Protein AF-A0A0B1T160-F1 (afdb_monomer_lite)

Secondary structure (DSSP, 8-state):
-HHHHHHHHHTT-TT-EEES-TTSSEEEEE-SSS-STT-S-EEEE--GGGGSTTHHHHHHHHHHHHHHHHHH-TTPPPPHHHHHHHHHHH-S-HHHHHHHHT-

Sequence (103 aa):
MLGFVTISRMSSIPELRLQGASDVCIVSWTSDIIDIQRLHEIHIMVTPNHTGSGVADELLAYIRKSVEEIKANPSAKLGEAAALYRMAHKIPDRSIVQEFAHT

InterPro domains:
  IPR050477 Group II Amino Acid Decarboxylases [PTHR42735] (9-101)

Structure (mmCIF, N/CA/C/O backbone):
data_AF-A0A0B1T160-F1
#
_entry.id   AF-A0A0B1T160-F1
#
loop_
_atom_site.group_PDB
_atom_site.id
_atom_site.type_symbol
_atom_site.label_atom_id
_atom_site.label_alt_id
_atom_site.label_comp_id
_atom_site.label_asym_id
_atom_site.label_entity_id
_atom_site.label_seq_id
_atom_site.pdbx_PDB_ins_code
_atom_site.Cartn_x
_atom_site.Cartn_y
_atom_site.Cartn_z
_atom_site.occupancy
_atom_site.B_iso_or_equiv
_atom_site.auth_seq_id
_atom_site.auth_comp_id
_atom_site.auth_asym_id
_atom_site.auth_atom_id
_atom_site.pdbx_PDB_model_num
ATOM 1 N N . MET A 1 1 ? -14.542 -10.970 13.676 1.00 44.62 1 MET A N 1
ATOM 2 C CA . MET A 1 1 ? -15.478 -9.926 13.195 1.00 44.62 1 MET A CA 1
ATOM 3 C C . MET A 1 1 ? -14.851 -8.523 13.128 1.00 44.62 1 MET A C 1
ATOM 5 O O . MET A 1 1 ? -15.269 -7.762 12.270 1.00 44.62 1 MET A O 1
ATOM 9 N N . LEU A 1 2 ? -13.822 -8.180 13.930 1.00 48.41 2 LEU A N 1
ATOM 10 C CA . LEU A 1 2 ? -13.141 -6.867 13.849 1.00 48.41 2 LEU A CA 1
ATOM 11 C C . LEU A 1 2 ? -12.343 -6.616 12.551 1.00 48.41 2 LEU A C 1
ATOM 13 O O . LEU A 1 2 ? -12.357 -5.498 12.053 1.00 48.41 2 LEU A O 1
ATOM 17 N N . GLY A 1 3 ? -11.695 -7.633 11.967 1.00 51.38 3 GLY A N 1
ATOM 18 C CA . GLY A 1 3 ? -10.908 -7.456 10.732 1.00 51.38 3 GLY A CA 1
ATOM 19 C C . GLY A 1 3 ? -11.739 -7.010 9.520 1.00 51.38 3 GLY A C 1
ATOM 20 O O . GLY A 1 3 ? -11.277 -6.220 8.707 1.00 51.38 3 GLY A O 1
ATOM 21 N N . PHE A 1 4 ? -13.003 -7.434 9.446 1.00 50.19 4 PHE A N 1
ATOM 22 C CA . PHE A 1 4 ? -13.861 -7.197 8.283 1.00 50.19 4 PHE A CA 1
ATOM 23 C C . PHE A 1 4 ? -14.288 -5.723 8.142 1.00 50.19 4 PHE A C 1
ATOM 25 O O . PHE A 1 4 ? -14.359 -5.196 7.031 1.00 50.19 4 PHE A O 1
ATOM 32 N N . VAL A 1 5 ? -14.530 -5.033 9.267 1.00 53.56 5 VAL A N 1
ATOM 33 C CA . VAL A 1 5 ? -14.931 -3.610 9.294 1.00 53.56 5 VAL A CA 1
ATOM 34 C C . VAL A 1 5 ? -13.779 -2.700 8.861 1.00 53.56 5 VAL A C 1
ATOM 36 O O . VAL A 1 5 ? -13.991 -1.713 8.162 1.00 53.56 5 VAL A O 1
ATOM 39 N N . THR A 1 6 ? -12.544 -3.042 9.229 1.00 59.25 6 THR A N 1
ATOM 40 C CA . THR A 1 6 ? -11.358 -2.286 8.813 1.00 59.25 6 THR A CA 1
ATOM 41 C C . THR A 1 6 ? -11.122 -2.397 7.307 1.00 59.25 6 THR A C 1
ATOM 43 O O . THR A 1 6 ? -10.897 -1.386 6.645 1.00 59.25 6 THR A O 1
ATOM 46 N N . ILE A 1 7 ? -11.252 -3.598 6.736 1.00 61.34 7 ILE A N 1
ATOM 47 C CA . ILE A 1 7 ? -10.930 -3.836 5.321 1.00 61.34 7 ILE A CA 1
ATOM 48 C C . ILE A 1 7 ? -11.997 -3.251 4.385 1.00 61.34 7 ILE A C 1
ATOM 50 O O . ILE A 1 7 ? -11.673 -2.665 3.355 1.00 61.34 7 ILE A O 1
ATOM 54 N N . SER A 1 8 ? -13.274 -3.303 4.767 1.00 64.00 8 SER A N 1
ATOM 55 C CA . SER A 1 8 ? -14.353 -2.650 4.005 1.00 64.00 8 SER A CA 1
ATOM 56 C C . SER A 1 8 ? -14.239 -1.117 3.978 1.00 64.00 8 SER A C 1
ATOM 58 O O . SER A 1 8 ? -14.730 -0.476 3.052 1.00 64.00 8 SER A O 1
ATOM 60 N N . ARG A 1 9 ? -13.536 -0.502 4.939 1.00 68.31 9 ARG A N 1
ATOM 61 C CA . ARG A 1 9 ? -13.197 0.933 4.902 1.00 68.31 9 ARG A CA 1
ATOM 62 C C . ARG A 1 9 ? -11.978 1.219 4.029 1.00 68.31 9 ARG A C 1
ATOM 64 O O . ARG A 1 9 ? -11.843 2.324 3.510 1.00 68.31 9 ARG A O 1
ATOM 71 N N . MET A 1 10 ? -11.111 0.236 3.822 1.00 67.19 10 MET A N 1
ATOM 72 C CA . MET A 1 10 ? -9.901 0.361 3.009 1.00 67.19 10 MET A CA 1
ATOM 73 C C . MET A 1 10 ? -10.166 0.419 1.498 1.00 67.19 10 MET A C 1
ATOM 75 O O . MET A 1 10 ? -9.306 0.890 0.760 1.00 67.19 10 MET A O 1
ATOM 79 N N . SER A 1 11 ? -11.363 0.044 1.038 1.00 69.31 11 SER A N 1
ATOM 80 C CA . SER A 1 11 ? -11.827 0.262 -0.343 1.00 69.31 11 SER A CA 1
ATOM 81 C C . SER A 1 11 ? -12.380 1.674 -0.601 1.00 69.31 11 SER A C 1
ATOM 83 O O . SER A 1 11 ? -12.839 1.960 -1.701 1.00 69.31 11 SER A O 1
ATOM 85 N N . SER A 1 12 ? -12.370 2.570 0.395 1.00 77.12 12 SER A N 1
ATOM 86 C CA . SER A 1 12 ? -12.921 3.935 0.277 1.00 77.12 12 SER A CA 1
ATOM 87 C C . SER A 1 12 ? -11.957 4.967 -0.332 1.00 77.12 12 SER A C 1
ATOM 89 O O . SER A 1 12 ? -12.264 6.163 -0.344 1.00 77.12 12 SER A O 1
ATOM 91 N N . ILE A 1 13 ? -10.772 4.544 -0.780 1.00 83.31 13 ILE A 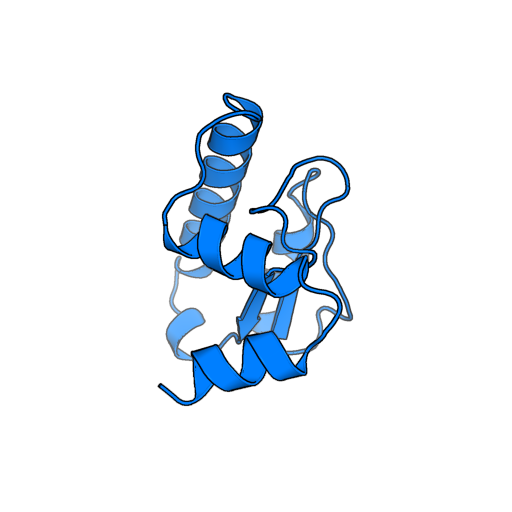N 1
ATOM 92 C CA . ILE A 1 13 ? -9.782 5.406 -1.435 1.00 83.31 13 ILE A CA 1
ATOM 93 C C . ILE A 1 13 ? -9.890 5.151 -2.944 1.00 83.31 13 ILE A C 1
ATOM 95 O O . ILE A 1 13 ? -9.507 4.070 -3.380 1.00 83.31 13 ILE A O 1
ATOM 99 N N . PRO A 1 14 ? -10.427 6.094 -3.740 1.00 83.12 14 PRO A N 1
ATOM 100 C CA . PRO A 1 14 ? -10.774 5.836 -5.139 1.00 83.12 14 PRO A CA 1
ATOM 101 C C . PRO A 1 14 ? -9.555 5.546 -6.017 1.00 83.12 14 PRO A C 1
ATOM 103 O O . PRO A 1 14 ? -9.673 4.860 -7.028 1.00 83.12 14 PRO A O 1
ATOM 106 N N . GLU A 1 15 ? -8.379 6.039 -5.632 1.00 87.12 15 GLU A N 1
ATOM 107 C CA . GLU A 1 15 ? -7.132 5.777 -6.339 1.00 87.12 15 GLU A CA 1
ATOM 108 C C . GLU A 1 15 ? -6.583 4.368 -6.104 1.00 87.12 15 GLU A C 1
ATOM 110 O O . GLU A 1 15 ? -5.736 3.927 -6.876 1.00 87.12 15 GLU A O 1
ATOM 115 N N . LEU A 1 16 ? -7.027 3.656 -5.066 1.00 86.06 16 LEU A N 1
ATOM 116 C CA . LEU A 1 16 ? -6.498 2.344 -4.704 1.00 86.06 16 LEU A CA 1
ATOM 117 C C . LEU A 1 16 ? -7.550 1.257 -4.914 1.00 86.06 16 LEU A C 1
ATOM 119 O O . LEU A 1 16 ? -8.682 1.341 -4.444 1.00 86.06 16 LEU A O 1
ATOM 123 N N . ARG A 1 17 ? -7.145 0.176 -5.575 1.00 86.19 17 ARG A N 1
ATOM 124 C CA . ARG A 1 17 ? -7.938 -1.037 -5.737 1.00 86.19 17 ARG A CA 1
ATOM 125 C C . ARG A 1 17 ? -7.436 -2.100 -4.771 1.00 86.19 17 ARG A C 1
ATOM 127 O O . ARG A 1 17 ? -6.266 -2.470 -4.809 1.00 86.19 17 ARG A O 1
ATOM 134 N N . LEU A 1 18 ? -8.341 -2.642 -3.963 1.00 83.19 18 LEU A N 1
ATOM 135 C CA . LEU A 1 18 ? -8.060 -3.815 -3.140 1.00 83.19 18 LEU A CA 1
ATOM 136 C C . LEU A 1 18 ? -7.833 -5.050 -4.036 1.00 83.19 18 LEU A C 1
ATOM 138 O O . LEU A 1 18 ? -8.573 -5.271 -4.997 1.00 83.19 18 LEU A O 1
ATOM 142 N N . GLN A 1 19 ? -6.803 -5.838 -3.745 1.00 77.69 19 GLN A N 1
ATOM 143 C CA . GLN A 1 19 ? -6.525 -7.120 -4.392 1.00 77.69 19 GLN A CA 1
ATOM 144 C C . GLN A 1 19 ? -6.962 -8.258 -3.465 1.00 77.69 19 GLN A C 1
ATOM 146 O O . GLN A 1 19 ? -6.504 -8.349 -2.329 1.00 77.69 19 GLN A O 1
ATOM 151 N N . GLY A 1 20 ? -7.836 -9.134 -3.963 1.00 69.31 20 GLY A N 1
ATOM 152 C CA . GLY A 1 20 ? -8.312 -10.300 -3.220 1.00 69.31 20 GLY A CA 1
ATOM 153 C C . GLY A 1 20 ? -9.496 -10.026 -2.292 1.00 69.31 20 GLY A C 1
ATOM 154 O O . GLY A 1 20 ? -10.133 -8.972 -2.332 1.00 69.31 20 GLY A O 1
ATOM 155 N N . ALA A 1 21 ? -9.830 -11.046 -1.508 1.00 64.88 21 ALA A N 1
ATOM 156 C CA . ALA A 1 21 ? -11.011 -11.066 -0.660 1.00 64.88 21 ALA A CA 1
ATOM 157 C C . ALA A 1 21 ? -10.720 -10.396 0.701 1.00 64.88 21 ALA A C 1
ATOM 159 O O . ALA A 1 21 ? -9.634 -10.543 1.259 1.00 64.88 21 ALA A O 1
ATOM 160 N N . SER A 1 22 ? -11.668 -9.614 1.220 1.00 60.97 22 SER A N 1
ATOM 161 C CA . SER A 1 22 ? -11.506 -8.788 2.431 1.00 60.97 22 SER A CA 1
ATOM 162 C C . SER A 1 22 ? -11.716 -9.541 3.753 1.00 60.97 22 SER A C 1
ATOM 164 O O . SER A 1 22 ? -11.734 -8.948 4.830 1.00 60.97 22 SER A O 1
ATOM 166 N N . ASP A 1 23 ? -11.915 -10.849 3.675 1.00 60.34 23 ASP A N 1
ATOM 167 C CA . ASP A 1 23 ? -12.163 -11.794 4.761 1.00 60.34 23 ASP A CA 1
ATOM 168 C C . ASP A 1 23 ? -10.882 -12.414 5.339 1.00 60.34 23 ASP A C 1
ATOM 170 O O . ASP A 1 23 ? -10.950 -13.148 6.327 1.00 60.34 23 ASP A O 1
ATOM 174 N N . VAL A 1 24 ? -9.710 -12.077 4.793 1.00 66.69 24 VAL A N 1
ATOM 175 C CA . VAL A 1 24 ? -8.404 -12.543 5.281 1.00 66.69 24 VAL A CA 1
ATOM 176 C C . VAL A 1 24 ? -7.581 -11.421 5.919 1.00 66.69 24 VAL A C 1
ATOM 178 O O . VAL A 1 24 ? -7.773 -10.240 5.652 1.00 66.69 24 VAL A O 1
ATOM 181 N N . CYS A 1 25 ? -6.631 -11.791 6.783 1.00 72.12 25 CYS A N 1
ATOM 182 C CA . CYS A 1 25 ? -5.762 -10.836 7.480 1.00 72.12 25 CYS A CA 1
ATOM 183 C C . CYS A 1 25 ? -4.715 -10.170 6.571 1.00 72.12 25 CYS A C 1
ATOM 185 O O . CYS A 1 25 ? -3.988 -9.301 7.039 1.00 72.12 25 CYS A O 1
ATOM 187 N N . ILE A 1 26 ? -4.592 -10.585 5.311 1.00 77.38 26 ILE A N 1
ATOM 188 C CA . ILE A 1 26 ? -3.673 -9.976 4.348 1.00 77.38 26 ILE A CA 1
ATOM 189 C C . ILE A 1 26 ? -4.483 -9.028 3.478 1.00 77.38 26 ILE A C 1
ATOM 191 O O . ILE A 1 26 ? -5.444 -9.439 2.834 1.00 77.38 26 ILE A O 1
ATOM 195 N N . VAL A 1 27 ? -4.089 -7.761 3.483 1.00 80.38 27 VAL A N 1
ATOM 196 C CA . VAL A 1 27 ? -4.754 -6.702 2.732 1.00 80.38 27 VAL A CA 1
ATOM 197 C C . VAL A 1 27 ? -3.758 -6.156 1.731 1.00 80.38 27 VAL A C 1
ATOM 199 O O . VAL A 1 27 ? -2.706 -5.652 2.123 1.00 80.38 27 VAL A O 1
ATOM 202 N N . SER A 1 28 ? -4.098 -6.262 0.453 1.00 83.31 28 SER A N 1
ATOM 203 C CA . SER A 1 28 ? -3.249 -5.849 -0.658 1.00 83.31 28 SER A CA 1
ATOM 204 C C . SER A 1 28 ? -3.916 -4.742 -1.460 1.00 83.31 28 SER A C 1
ATOM 206 O O . SER A 1 28 ? -5.106 -4.826 -1.758 1.00 83.31 28 SER A O 1
ATOM 208 N N . TRP A 1 29 ? -3.154 -3.733 -1.871 1.00 85.12 29 TRP A N 1
ATOM 209 C CA . TRP A 1 29 ? -3.619 -2.673 -2.760 1.00 85.12 29 TRP A CA 1
ATOM 210 C C . TRP A 1 29 ? -2.761 -2.573 -4.006 1.00 85.12 29 TRP A C 1
ATOM 212 O O . TRP A 1 29 ? -1.542 -2.728 -3.974 1.00 85.12 29 TRP A O 1
ATOM 222 N N . THR A 1 30 ? -3.429 -2.226 -5.095 1.00 86.88 30 THR A N 1
ATOM 223 C CA . THR A 1 30 ? -2.826 -1.820 -6.357 1.00 86.88 30 THR A CA 1
ATOM 224 C C . THR A 1 30 ? -3.475 -0.519 -6.839 1.00 86.88 30 THR A C 1
ATOM 226 O O . THR A 1 30 ? -4.472 -0.073 -6.270 1.00 86.88 30 THR A O 1
ATOM 229 N N . SER A 1 31 ? -2.944 0.110 -7.881 1.00 85.25 31 SER A N 1
ATOM 230 C CA . SER A 1 31 ? -3.561 1.279 -8.505 1.00 85.25 31 SER A CA 1
ATOM 231 C C . SER A 1 31 ? -3.304 1.286 -10.004 1.00 85.25 31 SER A C 1
ATOM 233 O O . SER A 1 31 ? -2.189 1.014 -10.439 1.00 85.25 31 SER A O 1
ATOM 235 N N . ASP A 1 32 ? -4.327 1.655 -10.778 1.00 82.88 32 ASP A N 1
ATOM 236 C CA . ASP A 1 32 ? -4.173 1.981 -12.204 1.00 82.88 32 ASP A CA 1
ATOM 237 C C . ASP A 1 32 ? -4.114 3.503 -12.439 1.00 82.88 32 ASP A C 1
ATOM 239 O O . ASP A 1 32 ? -3.925 3.952 -13.567 1.00 82.88 32 ASP A O 1
ATOM 243 N N . ILE A 1 33 ? -4.338 4.302 -11.388 1.00 82.31 33 ILE A N 1
ATOM 244 C CA . ILE A 1 33 ? -4.533 5.758 -11.469 1.00 82.31 33 ILE A CA 1
ATOM 245 C C . ILE A 1 33 ? -3.275 6.491 -11.012 1.00 82.31 33 ILE A C 1
ATOM 247 O O . ILE A 1 33 ? -2.880 7.491 -11.610 1.00 82.31 33 ILE A O 1
ATOM 251 N N . ILE A 1 34 ? -2.658 6.005 -9.937 1.00 79.62 34 ILE A N 1
ATOM 252 C CA . ILE A 1 34 ? -1.458 6.587 -9.350 1.00 79.62 34 ILE A CA 1
ATOM 253 C C . ILE A 1 34 ? -0.334 5.568 -9.338 1.00 79.62 34 ILE A C 1
ATOM 255 O O . ILE A 1 34 ? -0.535 4.364 -9.197 1.00 79.62 34 ILE A O 1
ATOM 259 N N . ASP A 1 35 ? 0.880 6.078 -9.452 1.00 74.56 35 ASP A N 1
ATOM 260 C CA . ASP A 1 35 ? 2.062 5.245 -9.478 1.00 74.56 35 ASP A CA 1
ATOM 261 C C . ASP A 1 35 ? 2.530 4.952 -8.042 1.00 74.56 35 ASP A C 1
ATOM 263 O O . ASP A 1 35 ? 3.353 5.674 -7.472 1.00 74.56 35 ASP A O 1
ATOM 267 N N . ILE A 1 36 ? 1.961 3.914 -7.422 1.00 66.94 36 ILE A N 1
ATOM 268 C CA . ILE A 1 36 ? 2.346 3.430 -6.086 1.00 66.94 36 ILE A CA 1
ATOM 269 C C . ILE A 1 36 ? 3.750 2.815 -6.140 1.00 66.94 36 ILE A C 1
ATOM 271 O O . ILE A 1 36 ? 3.947 1.616 -6.306 1.00 66.94 36 ILE A O 1
ATOM 275 N N . GLN A 1 37 ? 4.760 3.679 -6.048 1.00 59.12 37 GLN A N 1
ATOM 276 C CA . GLN A 1 37 ? 6.185 3.327 -6.101 1.00 59.12 37 GLN A CA 1
ATOM 277 C C . GLN A 1 37 ? 6.650 2.606 -7.381 1.00 59.12 37 GLN A C 1
ATOM 279 O O . GLN A 1 37 ? 7.758 2.071 -7.412 1.00 59.12 37 GLN A O 1
ATOM 284 N N . ARG A 1 38 ? 5.862 2.596 -8.462 1.00 58.28 38 ARG A N 1
ATOM 285 C CA . ARG A 1 38 ? 6.089 1.740 -9.644 1.00 58.28 38 ARG A CA 1
ATOM 286 C C . ARG A 1 38 ? 6.176 0.255 -9.316 1.00 58.28 38 ARG A C 1
ATOM 288 O O . ARG A 1 38 ? 6.820 -0.497 -10.049 1.00 58.28 38 ARG A O 1
ATOM 295 N N . LEU A 1 39 ? 5.548 -0.143 -8.213 1.00 56.25 39 LEU A N 1
ATOM 296 C CA . LEU A 1 39 ? 5.345 -1.522 -7.807 1.00 56.25 39 LEU A CA 1
ATOM 297 C C . LEU A 1 39 ? 3.895 -1.890 -8.102 1.00 56.25 39 LEU A C 1
ATOM 299 O O . LEU A 1 39 ? 2.995 -1.066 -7.973 1.00 56.25 39 LEU A O 1
ATOM 303 N N . HIS A 1 40 ? 3.665 -3.126 -8.539 1.00 63.34 40 HIS A N 1
ATOM 304 C CA . HIS A 1 40 ? 2.318 -3.551 -8.922 1.00 63.34 40 HIS A CA 1
ATOM 305 C C . HIS A 1 40 ? 1.387 -3.729 -7.717 1.00 63.34 40 HIS A C 1
ATOM 307 O O . HIS A 1 40 ? 0.172 -3.695 -7.893 1.00 63.34 40 HIS A O 1
ATOM 313 N N . GLU A 1 41 ? 1.927 -3.910 -6.509 1.00 73.81 41 GLU A N 1
ATOM 314 C CA . GLU A 1 41 ? 1.144 -4.211 -5.312 1.00 73.81 41 GLU A CA 1
ATOM 315 C C . GLU A 1 41 ? 1.911 -3.850 -4.031 1.00 73.81 41 GLU A C 1
ATOM 317 O O . GLU A 1 41 ? 3.128 -4.030 -3.955 1.00 73.81 41 GLU A O 1
ATOM 322 N N . ILE A 1 42 ? 1.190 -3.380 -3.010 1.00 80.69 42 ILE A N 1
ATOM 323 C CA . ILE A 1 42 ? 1.673 -3.234 -1.630 1.00 80.69 42 ILE A CA 1
ATOM 324 C C . ILE A 1 42 ? 0.692 -3.967 -0.716 1.00 80.69 42 ILE A C 1
ATOM 326 O O . ILE A 1 42 ? -0.518 -3.815 -0.883 1.00 80.69 42 ILE A O 1
ATOM 330 N N . HIS A 1 43 ? 1.193 -4.723 0.263 1.00 84.19 43 HIS A N 1
ATOM 331 C CA . HIS A 1 43 ? 0.350 -5.457 1.204 1.00 84.19 43 HIS A CA 1
ATOM 332 C C . HIS A 1 43 ? 0.743 -5.230 2.663 1.00 84.19 43 HIS A C 1
ATOM 334 O O . HIS A 1 43 ? 1.898 -4.951 2.985 1.00 84.19 43 HIS A O 1
ATOM 340 N N . ILE A 1 44 ? -0.234 -5.396 3.551 1.00 83.06 44 ILE A N 1
ATOM 341 C CA . ILE A 1 44 ? -0.043 -5.463 4.997 1.00 83.06 44 ILE A CA 1
ATOM 342 C C . ILE A 1 44 ? -0.683 -6.740 5.537 1.00 83.06 44 ILE A C 1
ATOM 344 O O . ILE A 1 44 ? -1.817 -7.082 5.201 1.00 83.06 44 ILE A O 1
ATOM 348 N N . MET A 1 45 ? 0.043 -7.435 6.411 1.00 85.56 45 MET A N 1
ATOM 349 C CA . MET A 1 45 ? -0.514 -8.512 7.220 1.00 85.56 45 MET A CA 1
ATOM 350 C C . MET A 1 45 ? -1.014 -7.933 8.544 1.00 85.56 45 MET A C 1
ATOM 352 O O . MET A 1 45 ? -0.232 -7.545 9.412 1.00 85.56 45 MET A O 1
ATOM 356 N N . VAL A 1 46 ? -2.330 -7.880 8.703 1.00 81.62 46 VAL A N 1
ATOM 357 C CA . VAL A 1 46 ? -2.993 -7.438 9.926 1.00 81.62 46 VAL A CA 1
ATOM 358 C C . VAL A 1 46 ? -2.771 -8.482 11.020 1.00 81.62 46 VAL A C 1
ATOM 360 O O . VAL A 1 46 ? -3.135 -9.650 10.898 1.00 81.62 46 VAL A O 1
ATOM 363 N N . THR A 1 47 ? -2.186 -8.036 12.123 1.00 83.38 47 THR A N 1
ATOM 364 C CA . THR A 1 47 ? -1.949 -8.827 13.344 1.00 83.38 47 THR A CA 1
ATOM 365 C C . THR A 1 47 ? -2.736 -8.229 14.517 1.00 83.38 47 THR A C 1
ATOM 367 O O . THR A 1 47 ? -3.209 -7.096 14.398 1.00 83.38 47 THR A O 1
ATOM 370 N N . PRO A 1 48 ? -2.850 -8.909 15.676 1.00 81.62 48 PRO A N 1
ATOM 371 C CA . PRO A 1 48 ? -3.517 -8.344 16.856 1.00 81.62 48 PRO A CA 1
ATOM 372 C C . PRO A 1 48 ? -2.956 -6.987 17.312 1.00 81.62 48 PRO A C 1
ATOM 374 O O . PRO A 1 48 ? -3.678 -6.179 17.884 1.00 81.62 48 PRO A O 1
ATOM 377 N N . ASN A 1 49 ? -1.692 -6.682 17.004 1.00 82.06 49 ASN A N 1
ATOM 378 C CA . ASN A 1 49 ? -1.105 -5.376 17.314 1.00 82.06 49 ASN A CA 1
ATOM 379 C C . ASN A 1 49 ? -1.770 -4.220 16.539 1.00 82.06 49 ASN A C 1
ATOM 381 O O . ASN A 1 49 ? -1.749 -3.075 16.972 1.00 82.06 49 ASN A O 1
ATOM 385 N N . HIS A 1 50 ? -2.396 -4.526 15.402 1.00 80.75 50 HIS A N 1
ATOM 386 C CA . HIS A 1 50 ? -3.073 -3.561 14.538 1.00 80.75 50 HIS A CA 1
ATOM 387 C C . HIS A 1 50 ? -4.562 -3.394 14.876 1.00 80.75 50 HIS A C 1
ATOM 389 O O . HIS A 1 50 ? -5.242 -2.581 14.256 1.00 80.75 50 HIS A O 1
ATOM 395 N N . THR A 1 51 ? -5.091 -4.157 15.843 1.00 80.00 51 THR A N 1
ATOM 396 C CA . THR A 1 51 ? -6.498 -4.061 16.272 1.00 80.00 51 THR A CA 1
ATOM 397 C C . THR A 1 51 ? -6.707 -3.084 17.428 1.00 80.00 51 THR A C 1
ATOM 399 O O . THR A 1 51 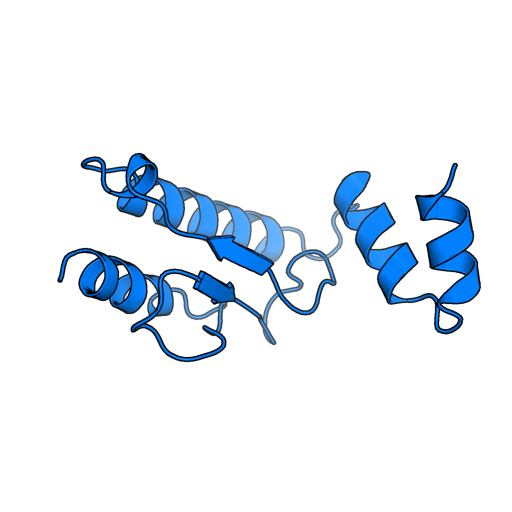? -7.806 -3.013 17.974 1.00 80.00 51 THR A O 1
ATOM 402 N N . GLY A 1 52 ? -5.660 -2.355 17.829 1.00 83.62 52 GLY A N 1
ATOM 403 C CA . GLY A 1 52 ? -5.770 -1.265 18.791 1.00 83.62 52 GLY A CA 1
ATOM 404 C C . GLY A 1 52 ? -6.726 -0.175 18.298 1.00 83.62 52 GLY A C 1
ATOM 405 O O . GLY A 1 52 ? -6.857 0.063 17.096 1.00 83.62 52 GLY A O 1
ATOM 406 N N . SER A 1 53 ? -7.400 0.493 19.235 1.00 85.31 53 SER A N 1
ATOM 407 C CA . SER A 1 53 ? -8.297 1.607 18.915 1.00 85.31 53 SER A CA 1
ATOM 408 C C . SER A 1 53 ? -7.536 2.702 18.162 1.00 85.31 53 SER A C 1
ATOM 410 O O . SER A 1 53 ? -6.480 3.129 18.616 1.00 85.31 53 SER A O 1
ATOM 412 N N . GLY A 1 54 ? -8.066 3.150 17.023 1.00 85.81 54 GLY A N 1
ATOM 413 C CA . GLY A 1 54 ? -7.488 4.233 16.217 1.00 85.81 54 GLY A CA 1
ATOM 414 C C . GLY A 1 54 ? -6.367 3.829 15.253 1.00 85.81 54 GLY A C 1
ATOM 415 O O . GLY A 1 54 ? -6.149 4.540 14.280 1.00 85.81 54 GLY A O 1
ATOM 416 N N . VAL A 1 55 ? -5.722 2.666 15.413 1.00 86.62 55 VAL A N 1
ATOM 417 C CA . VAL A 1 55 ? -4.592 2.252 14.546 1.00 86.62 55 VAL A CA 1
ATOM 418 C C . VAL A 1 55 ? -5.007 2.149 13.074 1.00 86.62 55 VAL A C 1
ATOM 420 O O . VAL A 1 55 ? -4.299 2.600 12.176 1.00 86.62 55 VAL A O 1
ATOM 423 N N . ALA A 1 56 ? -6.188 1.587 12.815 1.00 82.06 56 ALA A N 1
ATOM 424 C CA . ALA A 1 56 ? -6.742 1.494 11.467 1.00 82.06 56 ALA A CA 1
ATOM 425 C C . ALA A 1 56 ? -7.082 2.870 10.867 1.00 82.06 56 ALA A C 1
ATOM 427 O O . ALA A 1 56 ? -6.906 3.080 9.668 1.00 82.06 56 ALA A O 1
ATOM 428 N N . AS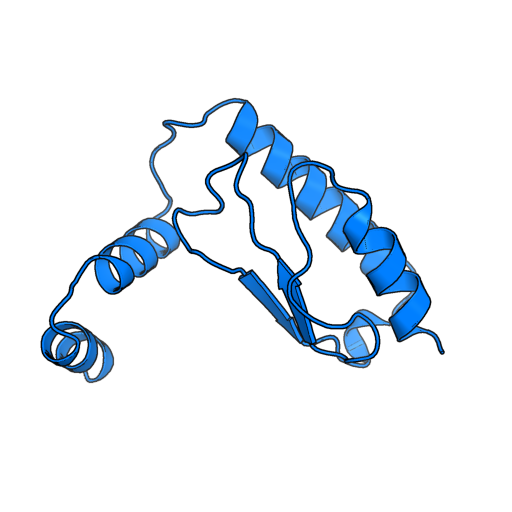P A 1 57 ? -7.573 3.797 11.693 1.00 86.69 57 ASP A N 1
ATOM 429 C CA . ASP A 1 57 ? -7.934 5.149 11.263 1.00 86.69 57 ASP A CA 1
ATOM 430 C C . ASP A 1 57 ? -6.688 5.965 10.922 1.00 86.69 57 ASP A C 1
ATOM 432 O O . ASP A 1 57 ? -6.644 6.615 9.877 1.00 86.69 57 ASP A O 1
ATOM 436 N N . GLU A 1 58 ? -5.654 5.868 11.757 1.00 89.69 58 GLU A N 1
ATOM 437 C CA . GLU A 1 58 ? -4.350 6.477 11.510 1.00 89.69 58 GLU A CA 1
ATOM 438 C C . GLU A 1 58 ? -3.724 5.931 10.227 1.00 89.69 58 GLU A C 1
ATOM 440 O O . GLU A 1 58 ? -3.325 6.713 9.364 1.00 89.69 58 GLU A O 1
ATOM 445 N N . LEU A 1 59 ? -3.713 4.606 10.041 1.00 86.75 59 LEU A N 1
ATOM 446 C CA . LEU A 1 59 ? -3.211 3.984 8.815 1.00 86.75 59 LEU A CA 1
ATOM 447 C C . LEU A 1 59 ? -3.935 4.524 7.572 1.00 86.75 59 LEU A C 1
ATOM 449 O O . LEU A 1 59 ? -3.288 4.913 6.601 1.00 86.75 59 LEU A O 1
ATOM 453 N N . LEU A 1 60 ? -5.269 4.592 7.600 1.00 86.12 60 LEU A N 1
ATOM 454 C CA . LEU A 1 60 ? -6.061 5.126 6.489 1.00 86.12 60 LEU A CA 1
ATOM 455 C C . LEU A 1 60 ? -5.767 6.607 6.220 1.00 86.12 60 LEU A C 1
ATOM 457 O O . LEU A 1 60 ? -5.681 7.007 5.057 1.00 86.12 60 LEU A O 1
ATOM 461 N N . ALA A 1 61 ? -5.609 7.417 7.267 1.00 90.56 61 ALA A N 1
ATOM 462 C CA . ALA A 1 61 ? -5.257 8.827 7.135 1.00 90.56 61 ALA A CA 1
ATOM 463 C C . ALA A 1 61 ? -3.873 9.002 6.491 1.00 90.56 61 ALA A C 1
ATOM 465 O O . ALA A 1 61 ? -3.719 9.806 5.569 1.00 90.56 61 ALA A O 1
ATOM 466 N N . TYR A 1 62 ? -2.890 8.201 6.910 1.00 90.56 62 TYR A N 1
ATOM 467 C CA . TYR A 1 62 ? -1.555 8.202 6.314 1.00 90.56 62 TYR A CA 1
ATOM 468 C C . TYR A 1 62 ? -1.571 7.764 4.850 1.00 90.56 62 TYR A C 1
ATOM 470 O O . TYR A 1 62 ? -0.976 8.446 4.020 1.00 90.56 62 TYR A O 1
ATOM 478 N N . ILE A 1 63 ? -2.295 6.692 4.505 1.00 88.19 63 ILE A N 1
ATOM 479 C CA . ILE A 1 63 ? -2.413 6.241 3.111 1.00 88.19 63 ILE A CA 1
ATOM 480 C C . ILE A 1 63 ? -3.015 7.351 2.242 1.00 88.19 63 ILE A C 1
ATOM 482 O O . ILE A 1 63 ? -2.472 7.650 1.181 1.00 88.19 63 ILE A O 1
ATOM 486 N N . ARG A 1 64 ? -4.095 8.007 2.692 1.00 89.44 64 ARG A N 1
ATOM 487 C CA . ARG A 1 64 ? -4.712 9.127 1.956 1.00 89.44 64 ARG A CA 1
ATOM 488 C C . ARG A 1 64 ? -3.725 10.266 1.724 1.00 89.44 64 ARG A C 1
ATOM 490 O O . ARG A 1 64 ? -3.589 10.722 0.594 1.00 89.44 64 ARG A O 1
ATOM 497 N N . LYS A 1 65 ? -2.988 10.660 2.762 1.00 91.19 65 LYS A N 1
ATOM 498 C CA . LYS A 1 65 ? -1.957 11.694 2.653 1.00 91.19 65 LYS A CA 1
ATOM 499 C C . LYS A 1 65 ? -0.865 11.306 1.648 1.00 91.19 65 LYS A C 1
ATOM 501 O O . LYS A 1 65 ? -0.500 12.116 0.804 1.00 91.19 65 LYS A O 1
ATOM 506 N N . SER A 1 66 ? -0.377 10.066 1.681 1.00 87.75 66 SER A N 1
ATOM 507 C CA . SER A 1 66 ? 0.627 9.589 0.719 1.00 87.75 66 SER A CA 1
ATOM 508 C C . SER A 1 66 ? 0.102 9.572 -0.719 1.00 87.75 66 SER A C 1
ATOM 510 O O . SER A 1 66 ? 0.831 9.924 -1.643 1.00 87.75 66 SER A O 1
ATOM 512 N N . VAL A 1 67 ? -1.169 9.211 -0.926 1.00 88.44 67 VAL A N 1
ATOM 513 C CA . VAL A 1 67 ? -1.828 9.311 -2.239 1.00 88.44 67 VAL A CA 1
ATOM 514 C C . VAL A 1 67 ? -1.846 10.761 -2.727 1.00 88.44 67 VAL A C 1
ATOM 516 O O . VAL A 1 67 ? -1.505 11.021 -3.881 1.00 88.44 67 VAL A O 1
ATOM 519 N N . GLU A 1 68 ? -2.193 11.714 -1.863 1.00 89.94 68 GLU A N 1
ATOM 520 C CA . GLU A 1 68 ? -2.183 13.143 -2.197 1.00 89.94 68 GLU A CA 1
ATOM 521 C C . GLU A 1 68 ? -0.776 13.651 -2.537 1.00 89.94 68 GLU A C 1
ATOM 523 O O . GLU A 1 68 ? -0.609 14.357 -3.532 1.00 89.94 68 GLU A O 1
ATOM 528 N N . GLU A 1 69 ? 0.244 13.245 -1.778 1.00 88.00 69 GLU A N 1
ATOM 529 C CA . GLU A 1 69 ? 1.648 13.589 -2.040 1.00 88.00 69 GLU A CA 1
ATOM 530 C C . GLU A 1 69 ? 2.120 13.076 -3.412 1.00 88.00 69 GLU A C 1
ATOM 532 O O . GLU A 1 69 ? 2.756 13.818 -4.168 1.00 88.00 69 GLU A O 1
ATOM 537 N N . ILE A 1 70 ? 1.760 11.837 -3.772 1.00 85.75 70 ILE A N 1
ATOM 538 C CA . ILE A 1 70 ? 2.076 11.244 -5.081 1.00 85.75 70 ILE A CA 1
ATOM 539 C C . ILE A 1 70 ? 1.345 11.990 -6.202 1.00 85.75 70 ILE A C 1
ATOM 541 O O . ILE A 1 70 ? 1.950 12.310 -7.225 1.00 85.75 70 ILE A O 1
ATOM 545 N N . LYS A 1 71 ? 0.056 12.301 -6.016 1.00 87.00 71 LYS A N 1
ATOM 546 C CA . LYS A 1 71 ? -0.739 13.050 -7.004 1.00 87.00 71 LYS A CA 1
ATOM 547 C C . LYS A 1 71 ? -0.216 14.467 -7.214 1.00 87.00 71 LYS A C 1
ATOM 549 O O . LYS A 1 71 ? -0.256 14.957 -8.339 1.00 87.00 71 LYS A O 1
ATOM 554 N N . ALA A 1 72 ? 0.262 15.119 -6.155 1.00 89.56 72 ALA A N 1
ATOM 555 C CA . ALA A 1 72 ? 0.826 16.459 -6.238 1.00 89.56 72 ALA A CA 1
ATOM 556 C C . ALA A 1 72 ? 2.147 16.479 -7.022 1.00 89.56 72 ALA A C 1
ATOM 558 O O . ALA A 1 72 ? 2.414 17.445 -7.731 1.00 89.56 72 ALA A O 1
ATOM 559 N N . ASN A 1 73 ? 2.957 15.416 -6.927 1.00 86.06 73 ASN A N 1
ATOM 560 C CA . ASN A 1 73 ? 4.272 15.341 -7.565 1.00 86.06 73 ASN A CA 1
ATOM 561 C C . ASN A 1 73 ? 4.530 13.977 -8.244 1.00 86.06 73 ASN A C 1
ATOM 563 O O . ASN A 1 73 ? 5.416 13.231 -7.817 1.00 86.06 73 ASN A O 1
ATOM 567 N N . PRO A 1 74 ? 3.837 13.647 -9.350 1.00 79.38 74 PRO A N 1
ATOM 568 C CA . PRO A 1 74 ? 3.917 12.322 -9.983 1.00 79.38 74 PRO A CA 1
ATOM 569 C C . PRO A 1 74 ? 5.297 11.997 -10.582 1.00 79.38 74 PRO A C 1
ATOM 571 O O . PRO A 1 74 ? 5.629 10.837 -10.819 1.00 79.38 74 PRO A O 1
ATOM 574 N N . SER A 1 75 ? 6.120 13.017 -10.835 1.00 79.31 75 SER A N 1
ATOM 575 C CA . SER A 1 75 ? 7.491 12.885 -11.338 1.00 79.31 75 SER A CA 1
ATOM 576 C C . SER A 1 75 ? 8.558 13.093 -10.260 1.00 79.31 75 SER A C 1
ATOM 578 O O . SER A 1 75 ? 9.733 13.264 -10.599 1.00 79.31 75 SER A O 1
ATOM 580 N N . ALA A 1 76 ? 8.178 13.116 -8.977 1.00 80.19 76 ALA A N 1
ATOM 581 C CA . ALA A 1 76 ? 9.139 13.204 -7.886 1.00 80.19 76 ALA A CA 1
ATOM 582 C C . ALA A 1 76 ? 10.166 12.067 -7.974 1.00 80.19 76 ALA A C 1
ATOM 584 O O . ALA A 1 76 ? 9.860 10.939 -8.376 1.00 80.19 76 ALA A O 1
ATOM 585 N N . LYS A 1 77 ? 11.414 12.365 -7.594 1.00 74.19 77 LYS A N 1
ATOM 586 C CA . LYS A 1 77 ? 12.433 11.323 -7.473 1.00 74.19 77 LYS A CA 1
ATOM 587 C C . LYS A 1 77 ? 11.986 10.325 -6.409 1.00 74.19 77 LYS A C 1
ATOM 589 O O . LYS A 1 77 ? 11.612 10.713 -5.306 1.00 74.19 77 LYS A O 1
ATOM 594 N N . LEU A 1 78 ? 12.044 9.045 -6.761 1.00 71.06 78 LEU A N 1
ATOM 595 C CA . LEU A 1 78 ? 11.787 7.961 -5.823 1.00 71.06 78 LEU A CA 1
ATOM 596 C C . LEU A 1 78 ? 12.852 7.985 -4.723 1.00 71.06 78 LEU A C 1
ATOM 598 O O . LEU A 1 78 ? 14.030 8.209 -5.010 1.00 71.06 78 LEU A O 1
ATOM 602 N N . GLY A 1 79 ? 12.435 7.714 -3.487 1.00 75.44 79 GLY A N 1
ATOM 603 C CA . GLY A 1 79 ? 13.372 7.383 -2.417 1.00 75.44 79 GLY A CA 1
ATOM 604 C C . GLY A 1 79 ? 14.175 6.126 -2.766 1.00 75.44 79 GLY A C 1
ATOM 605 O O . GLY A 1 79 ? 13.741 5.313 -3.586 1.00 75.44 79 GLY A O 1
ATOM 606 N N . GLU A 1 80 ? 15.337 5.960 -2.137 1.00 76.56 80 GLU A N 1
ATOM 607 C CA . GLU A 1 80 ? 16.308 4.902 -2.458 1.00 76.56 80 GLU A CA 1
ATOM 608 C C . GLU A 1 80 ? 15.680 3.500 -2.483 1.00 76.56 80 GLU A C 1
ATOM 610 O O . GLU A 1 80 ? 15.8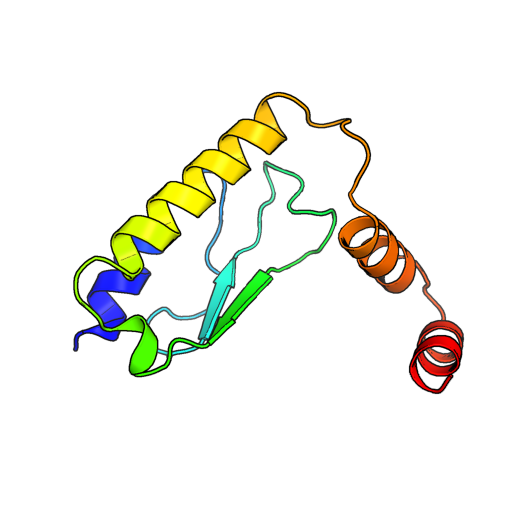43 2.770 -3.460 1.00 76.56 80 GLU A O 1
ATOM 615 N N . ALA A 1 81 ? 14.867 3.162 -1.475 1.00 77.38 81 ALA A N 1
ATOM 616 C CA . ALA A 1 81 ? 14.171 1.877 -1.412 1.00 77.38 81 ALA A CA 1
ATOM 617 C C . ALA A 1 81 ? 13.195 1.677 -2.587 1.00 77.38 81 ALA A C 1
ATOM 619 O O . ALA A 1 81 ? 13.233 0.650 -3.261 1.00 77.38 81 ALA A O 1
ATOM 620 N N . ALA A 1 82 ? 12.358 2.673 -2.890 1.00 77.31 82 ALA A N 1
ATOM 621 C CA . ALA A 1 82 ? 11.407 2.590 -4.000 1.00 77.31 82 ALA A CA 1
ATOM 622 C C . ALA A 1 82 ? 12.121 2.506 -5.366 1.00 77.31 82 ALA A C 1
ATOM 624 O O . ALA A 1 82 ? 11.666 1.809 -6.273 1.00 77.31 82 ALA A O 1
ATOM 625 N N . ALA A 1 83 ? 13.271 3.172 -5.516 1.00 81.06 83 ALA A N 1
ATOM 626 C CA . ALA A 1 83 ? 14.103 3.065 -6.711 1.00 81.06 83 ALA A CA 1
ATOM 627 C C . ALA A 1 83 ? 14.707 1.660 -6.872 1.00 81.06 83 ALA A C 1
ATOM 629 O O . ALA A 1 83 ? 14.698 1.125 -7.985 1.00 81.06 83 ALA A O 1
ATOM 630 N N . LEU A 1 84 ? 15.178 1.055 -5.776 1.00 83.44 84 LEU A N 1
ATOM 631 C CA . LEU A 1 84 ? 15.720 -0.303 -5.757 1.00 83.44 84 LEU A CA 1
ATOM 632 C C . LEU A 1 84 ? 14.655 -1.340 -6.128 1.00 83.44 84 LEU A C 1
ATOM 634 O O . LEU A 1 84 ? 14.859 -2.115 -7.061 1.00 83.44 84 LEU A O 1
ATOM 638 N N . TYR A 1 85 ? 13.495 -1.316 -5.466 1.00 80.38 85 TYR A N 1
ATOM 639 C CA . TYR A 1 85 ? 12.406 -2.250 -5.763 1.00 80.38 85 TYR A CA 1
ATOM 640 C C . TYR A 1 85 ? 11.925 -2.130 -7.213 1.00 80.38 85 TYR A C 1
ATOM 642 O O . TYR A 1 85 ? 11.717 -3.137 -7.890 1.00 80.38 85 TYR A O 1
ATOM 650 N N . ARG A 1 86 ? 11.834 -0.904 -7.741 1.00 78.00 86 ARG A N 1
ATOM 651 C CA . ARG A 1 86 ? 11.526 -0.675 -9.157 1.00 78.00 86 ARG A CA 1
ATOM 652 C C . ARG A 1 86 ? 12.581 -1.270 -10.086 1.00 78.00 86 ARG A C 1
ATOM 654 O O . ARG A 1 86 ? 12.228 -1.828 -11.124 1.00 78.00 86 ARG A O 1
ATOM 661 N N . MET A 1 87 ? 13.863 -1.077 -9.778 1.00 84.81 87 MET A N 1
ATOM 662 C CA . MET A 1 87 ? 14.952 -1.631 -10.579 1.00 84.81 87 MET A CA 1
ATOM 663 C C . MET A 1 87 ? 14.851 -3.156 -10.606 1.00 84.81 87 MET A C 1
ATOM 665 O O . MET A 1 87 ? 14.770 -3.724 -11.691 1.00 84.81 87 MET A O 1
ATOM 669 N N . ALA A 1 88 ? 14.753 -3.789 -9.434 1.00 85.75 88 ALA A N 1
ATOM 670 C CA . ALA A 1 88 ? 14.613 -5.235 -9.298 1.00 85.75 88 ALA A CA 1
ATOM 671 C C . ALA A 1 88 ? 13.406 -5.777 -10.077 1.00 85.75 88 ALA A C 1
ATOM 673 O O . ALA A 1 88 ? 13.503 -6.811 -10.731 1.00 85.75 88 ALA A O 1
ATOM 674 N N . HIS A 1 89 ? 12.285 -5.051 -10.070 1.00 82.56 89 HIS A N 1
ATOM 675 C CA . HIS A 1 89 ? 11.089 -5.431 -10.822 1.00 82.56 89 HIS A CA 1
ATOM 676 C C . HIS A 1 89 ? 11.261 -5.340 -12.346 1.00 82.56 89 HIS A C 1
ATOM 678 O O . HIS A 1 89 ? 10.718 -6.157 -13.084 1.00 82.56 89 HIS A O 1
ATOM 684 N N . LYS A 1 90 ? 12.014 -4.348 -12.839 1.00 84.81 90 LYS A N 1
ATOM 685 C CA . LYS A 1 90 ? 12.250 -4.145 -14.278 1.00 84.81 90 LYS A CA 1
ATOM 686 C C . LYS A 1 90 ? 13.261 -5.110 -14.886 1.00 84.81 90 LYS A C 1
ATOM 688 O O . LYS A 1 90 ? 13.294 -5.225 -16.110 1.00 84.81 90 LYS A O 1
ATOM 693 N N . ILE A 1 91 ? 14.101 -5.742 -14.071 1.00 88.88 91 ILE A N 1
ATOM 694 C CA . ILE A 1 91 ? 15.092 -6.706 -14.541 1.00 88.88 91 ILE A CA 1
ATOM 695 C C . ILE A 1 91 ? 14.352 -7.991 -14.959 1.00 88.88 91 ILE A C 1
ATOM 697 O O . ILE A 1 91 ? 13.760 -8.653 -14.104 1.00 88.88 91 ILE A O 1
ATOM 701 N N . PRO A 1 92 ? 14.371 -8.370 -16.253 1.00 87.38 92 PRO A N 1
ATOM 702 C CA . PRO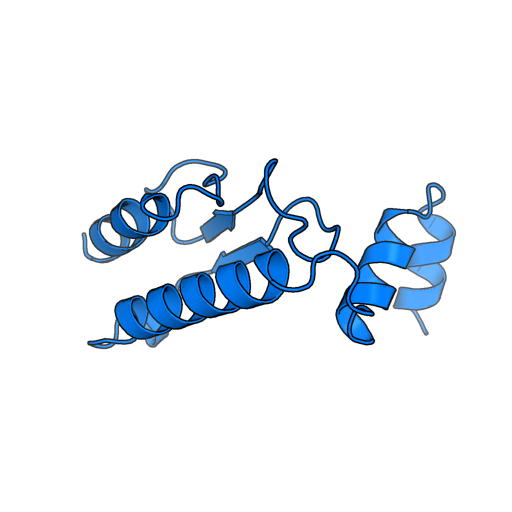 A 1 92 ? 13.679 -9.573 -16.716 1.00 87.38 92 PRO A CA 1
ATOM 703 C C . PRO A 1 92 ? 14.375 -10.842 -16.217 1.00 87.38 92 PRO A C 1
ATOM 705 O O . PRO A 1 92 ? 13.720 -11.812 -15.841 1.00 87.38 92 PRO A O 1
ATOM 708 N N . ASP A 1 93 ? 15.710 -10.822 -16.208 1.00 92.44 93 ASP A N 1
ATOM 709 C CA . ASP A 1 93 ? 16.529 -11.936 -15.754 1.00 92.44 93 ASP A CA 1
ATOM 710 C C . ASP A 1 93 ? 16.602 -11.964 -14.225 1.00 92.44 93 ASP A C 1
ATOM 712 O O . ASP A 1 93 ? 17.330 -11.209 -13.576 1.00 92.44 93 ASP A O 1
ATOM 716 N N . ARG A 1 94 ? 15.825 -12.867 -13.631 1.00 88.88 94 ARG A N 1
ATOM 717 C CA . ARG A 1 94 ? 15.729 -12.987 -12.177 1.00 88.88 94 ARG A CA 1
ATOM 718 C C . ARG A 1 94 ? 17.003 -13.533 -11.529 1.00 88.88 94 ARG A C 1
ATOM 720 O O . ARG A 1 94 ? 17.128 -13.365 -10.319 1.00 88.88 94 ARG A O 1
ATOM 727 N N . SER A 1 95 ? 17.942 -14.106 -12.291 1.00 90.75 95 SER A N 1
ATOM 728 C CA . SER A 1 95 ? 19.245 -14.533 -11.757 1.00 90.75 95 SER A CA 1
ATOM 729 C C . SER A 1 95 ? 20.078 -13.342 -11.270 1.00 90.75 95 SER A C 1
ATOM 731 O O . SER A 1 95 ? 20.674 -13.404 -10.200 1.00 90.75 95 SER A O 1
ATOM 733 N N . ILE A 1 96 ? 20.003 -12.209 -11.975 1.00 89.44 96 ILE A N 1
ATOM 734 C CA . ILE A 1 96 ? 20.665 -10.958 -11.584 1.00 89.44 96 ILE A CA 1
ATOM 735 C C . ILE A 1 96 ? 20.104 -10.462 -10.247 1.00 89.44 96 ILE A C 1
ATOM 737 O O . ILE A 1 96 ? 20.847 -10.099 -9.343 1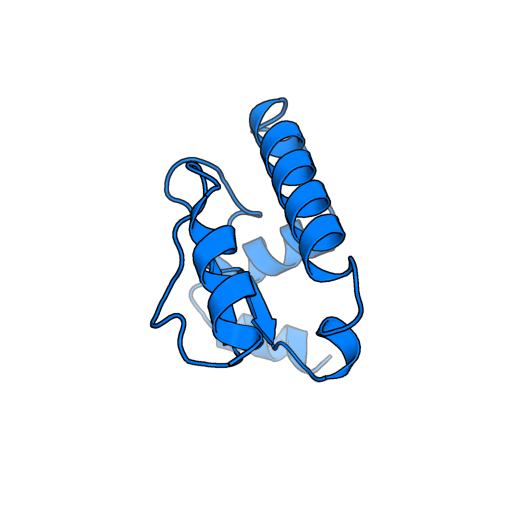.00 89.44 96 ILE A O 1
ATOM 741 N N . VAL A 1 97 ? 18.777 -10.480 -10.087 1.00 88.38 97 VAL A N 1
ATOM 742 C CA . VAL A 1 97 ? 18.130 -10.079 -8.825 1.00 88.38 97 VAL A CA 1
ATOM 743 C C . VAL A 1 97 ? 18.537 -11.008 -7.674 1.00 88.38 97 VAL A C 1
ATOM 745 O O . VAL A 1 97 ? 18.709 -10.540 -6.551 1.00 88.38 97 VAL A O 1
ATOM 748 N N . GLN A 1 98 ? 18.708 -12.307 -7.941 1.00 86.19 98 GLN A N 1
ATOM 749 C CA . GLN A 1 98 ? 19.175 -13.276 -6.945 1.00 86.19 98 GLN A CA 1
ATOM 750 C C . GLN A 1 98 ? 20.616 -13.005 -6.504 1.00 86.19 98 GLN A C 1
ATOM 752 O O . GLN A 1 98 ? 20.892 -13.079 -5.312 1.00 86.19 98 GLN A O 1
ATOM 757 N N . GLU A 1 99 ? 21.513 -12.639 -7.419 1.00 88.94 99 GLU A N 1
ATOM 758 C CA . GLU A 1 99 ? 22.900 -12.286 -7.088 1.00 88.94 99 GLU A CA 1
ATOM 759 C C . GLU A 1 99 ? 22.967 -11.123 -6.083 1.00 88.94 99 GLU A C 1
ATOM 761 O O . GLU A 1 99 ? 23.639 -11.220 -5.054 1.00 88.94 99 GLU A O 1
ATOM 766 N N . PHE A 1 100 ? 22.176 -10.068 -6.312 1.00 84.31 100 PHE A N 1
ATOM 767 C CA . PHE A 1 100 ? 22.063 -8.943 -5.377 1.00 84.31 100 PHE A CA 1
ATOM 768 C C . PHE A 1 100 ? 21.464 -9.328 -4.020 1.00 84.31 100 PHE A C 1
ATOM 770 O O . PHE A 1 100 ? 21.789 -8.700 -3.019 1.00 84.31 100 PHE A O 1
ATOM 777 N N . ALA A 1 101 ? 20.577 -10.324 -3.968 1.00 81.81 101 ALA A N 1
ATOM 778 C CA . ALA A 1 101 ? 19.926 -10.747 -2.727 1.00 81.81 101 ALA A CA 1
ATOM 779 C C . ALA A 1 101 ? 20.817 -11.632 -1.835 1.00 81.81 101 ALA A C 1
ATOM 781 O O . ALA A 1 101 ? 20.506 -11.821 -0.660 1.00 81.81 101 ALA A O 1
ATOM 782 N N . HIS A 1 102 ? 21.887 -12.203 -2.394 1.00 77.81 102 HIS A N 1
ATOM 783 C CA . HIS A 1 102 ? 22.811 -13.102 -1.697 1.00 77.81 102 HIS A CA 1
ATOM 784 C C . HIS A 1 102 ? 24.143 -12.443 -1.302 1.00 77.81 102 HIS A C 1
ATOM 786 O O . HIS A 1 102 ? 25.018 -13.136 -0.780 1.00 77.81 102 HIS A O 1
ATOM 792 N N . THR A 1 103 ? 24.287 -11.137 -1.539 1.00 56.22 103 THR A N 1
ATOM 793 C CA . THR A 1 103 ? 25.435 -10.322 -1.109 1.00 56.22 103 THR A CA 1
ATOM 794 C C . THR A 1 103 ? 25.088 -9.555 0.162 1.00 56.22 103 THR A C 1
ATOM 796 O O . THR A 1 103 ? 25.954 -9.493 1.062 1.00 56.22 103 THR A O 1
#

Radius of gyration: 15.76 Å; chains: 1; bounding box: 41×31×36 Å

Foldseek 3Di:
DLQLVLQVVVCVQPQWDWDDDSPAQKTKIAGPRFCPLVDRIDIDRHDPVCSPPCSSVVVSVVVNVVRVVCVVCVPDDDDPVSVVVNVCVPDPPVVVVVVVVVD

Organism: Oesophagostomum dentatum (NCBI:txid61180)

pLDDT: mean 78.57, std 11.05, range [44.62, 92.44]